Protein AF-X0YKW4-F1 (afdb_monomer_lite)

Structure (mmCIF, N/CA/C/O backbone):
data_AF-X0YKW4-F1
#
_entry.id   AF-X0YKW4-F1
#
loop_
_atom_site.group_PDB
_atom_site.id
_atom_site.type_symbol
_atom_site.label_atom_id
_atom_site.label_alt_id
_atom_site.label_comp_id
_atom_site.label_asym_id
_atom_site.label_entity_id
_atom_site.label_seq_id
_atom_site.pdbx_PDB_ins_code
_atom_site.Cartn_x
_atom_site.Cartn_y
_atom_site.Cartn_z
_atom_site.occupancy
_atom_site.B_iso_or_equiv
_atom_site.auth_seq_id
_atom_site.auth_comp_id
_atom_site.auth_asym_id
_atom_site.auth_atom_id
_atom_site.pdbx_PDB_model_num
ATOM 1 N N . MET A 1 1 ? 10.234 13.517 19.134 1.00 43.12 1 MET A N 1
ATOM 2 C CA . MET A 1 1 ? 8.800 13.172 19.010 1.00 43.12 1 MET A CA 1
ATOM 3 C C . MET A 1 1 ? 8.544 12.584 17.634 1.00 43.12 1 MET A C 1
ATOM 5 O O . MET A 1 1 ? 8.601 13.319 16.661 1.00 43.12 1 MET A O 1
ATOM 9 N N . SER A 1 2 ? 8.317 11.275 17.553 1.00 40.59 2 SER A N 1
ATOM 10 C CA . SER A 1 2 ? 7.412 10.620 16.594 1.00 40.59 2 SER A CA 1
ATOM 11 C C . SER A 1 2 ? 7.508 9.128 16.863 1.00 40.59 2 SER A C 1
ATOM 13 O O . SER A 1 2 ? 8.444 8.467 16.426 1.00 40.59 2 SER A O 1
ATOM 15 N N . SER A 1 3 ? 6.572 8.616 17.660 1.00 46.66 3 SER A N 1
ATOM 16 C CA . SER A 1 3 ? 6.316 7.182 17.677 1.00 46.66 3 SER A CA 1
ATOM 17 C C . SER A 1 3 ? 5.808 6.833 16.282 1.00 46.66 3 SER A C 1
ATOM 19 O O . SER A 1 3 ? 4.721 7.256 15.887 1.00 46.66 3 SER A O 1
ATOM 21 N N . MET A 1 4 ? 6.661 6.186 15.492 1.00 58.47 4 MET A N 1
ATOM 22 C CA . MET A 1 4 ? 6.319 5.678 14.173 1.00 58.47 4 MET A CA 1
ATOM 23 C C . MET A 1 4 ? 5.247 4.607 14.388 1.00 58.47 4 MET A C 1
ATOM 25 O O . MET A 1 4 ? 5.555 3.541 14.910 1.00 58.47 4 MET A O 1
ATOM 29 N N . TYR A 1 5 ? 3.984 4.927 14.089 1.00 66.81 5 TYR A N 1
ATOM 30 C CA . TYR A 1 5 ? 2.860 4.015 14.315 1.00 66.81 5 TYR A CA 1
ATOM 31 C C . TYR A 1 5 ? 3.146 2.630 13.716 1.00 66.81 5 TYR A C 1
ATOM 33 O O . TYR A 1 5 ? 3.663 2.513 12.600 1.00 66.81 5 TYR A O 1
ATOM 41 N N . GLU A 1 6 ? 2.787 1.576 14.450 1.00 88.88 6 GLU A N 1
ATOM 42 C CA . GLU A 1 6 ? 2.806 0.216 13.917 1.00 88.88 6 GLU A CA 1
ATOM 43 C C . GLU A 1 6 ? 1.848 0.100 12.724 1.00 88.88 6 GLU A C 1
ATOM 45 O O . GLU A 1 6 ? 0.787 0.728 12.704 1.00 88.88 6 GLU A O 1
ATOM 50 N N . ASP A 1 7 ? 2.182 -0.745 11.742 1.00 94.19 7 ASP A N 1
ATOM 51 C CA . ASP A 1 7 ? 1.374 -0.896 10.519 1.00 94.19 7 ASP A CA 1
ATOM 52 C C . ASP A 1 7 ? -0.085 -1.235 10.827 1.00 94.19 7 ASP A C 1
ATOM 54 O O . ASP A 1 7 ? -0.998 -0.751 10.166 1.00 94.19 7 ASP A O 1
ATOM 58 N N . LYS A 1 8 ? -0.317 -2.019 11.884 1.00 93.19 8 LYS A N 1
ATOM 59 C CA . LYS A 1 8 ? -1.663 -2.386 12.335 1.00 93.19 8 LYS A CA 1
ATOM 60 C C . LYS A 1 8 ? -2.493 -1.167 12.736 1.00 93.19 8 LYS A C 1
ATOM 62 O O . LYS A 1 8 ? -3.674 -1.105 12.399 1.00 93.19 8 LYS A O 1
ATOM 67 N N . GLU A 1 9 ? -1.885 -0.197 13.414 1.00 95.06 9 GLU A N 1
ATOM 68 C CA . GLU A 1 9 ? -2.572 1.026 13.830 1.00 95.06 9 GLU A CA 1
ATOM 69 C C . GLU A 1 9 ? -2.859 1.936 12.638 1.00 95.06 9 GLU A C 1
ATOM 71 O O . GLU A 1 9 ? -3.968 2.460 12.531 1.00 95.06 9 GLU A O 1
ATOM 76 N N . LEU A 1 10 ? -1.916 2.062 11.698 1.00 96.38 10 LEU A N 1
ATOM 77 C CA . LEU A 1 10 ? -2.152 2.806 10.459 1.00 96.38 10 LEU A CA 1
ATOM 78 C C . LEU A 1 10 ? -3.312 2.201 9.664 1.00 96.38 10 LEU A C 1
ATOM 80 O O . LEU A 1 10 ? -4.239 2.914 9.293 1.00 96.38 10 LEU A O 1
ATOM 84 N N . VAL A 1 11 ? -3.326 0.877 9.494 1.00 96.31 11 VAL A N 1
ATOM 85 C CA . VAL A 1 11 ? -4.412 0.173 8.800 1.00 96.31 11 VAL A CA 1
ATOM 86 C C . VAL A 1 11 ? -5.757 0.399 9.491 1.00 96.31 11 VAL A C 1
ATOM 88 O O . VAL A 1 11 ? -6.747 0.733 8.839 1.00 96.31 11 VAL A O 1
ATOM 91 N N . LYS A 1 12 ? -5.803 0.263 10.821 1.00 95.94 12 LYS A N 1
ATOM 92 C CA . LYS A 1 12 ? -7.022 0.475 11.610 1.00 95.94 12 LYS A CA 1
ATOM 93 C C . LYS A 1 12 ? -7.571 1.892 11.438 1.00 95.94 12 LYS A C 1
ATOM 95 O O . LYS A 1 12 ? -8.778 2.052 11.266 1.00 95.94 12 LYS A O 1
ATOM 100 N N . LYS A 1 13 ? -6.703 2.904 11.472 1.00 96.56 13 LYS A N 1
ATOM 101 C CA . LYS A 1 13 ? -7.066 4.310 11.250 1.00 96.56 13 LYS A CA 1
ATOM 102 C C . LYS A 1 13 ? -7.561 4.553 9.825 1.00 96.56 13 LYS A C 1
ATOM 104 O O . LYS A 1 13 ? -8.626 5.139 9.644 1.00 96.56 13 LYS A O 1
ATOM 109 N N . THR A 1 14 ? -6.879 4.006 8.818 1.00 97.12 14 THR A N 1
ATOM 110 C CA . THR A 1 14 ? -7.326 4.106 7.422 1.00 97.12 14 THR A CA 1
ATOM 111 C C . THR A 1 14 ? -8.714 3.500 7.220 1.00 97.12 14 THR A C 1
ATOM 113 O O . THR A 1 14 ? -9.569 4.121 6.594 1.00 97.12 14 THR A O 1
ATOM 116 N N . ILE A 1 15 ? -8.990 2.322 7.793 1.00 95.94 15 ILE A N 1
ATOM 117 C CA . ILE A 1 15 ? -10.308 1.665 7.696 1.00 95.94 15 ILE A CA 1
ATOM 118 C C . ILE A 1 15 ? -11.421 2.508 8.347 1.00 95.94 15 ILE A C 1
ATOM 120 O O . ILE A 1 15 ? -12.575 2.454 7.906 1.00 95.94 15 ILE A O 1
ATOM 124 N N . LYS A 1 16 ? -11.080 3.300 9.372 1.00 96.62 16 LYS A N 1
ATOM 125 C CA . LYS A 1 16 ? -11.980 4.261 10.029 1.00 96.62 16 LYS A CA 1
ATOM 126 C C . LYS A 1 16 ? -12.173 5.567 9.250 1.00 96.62 16 LYS A C 1
ATOM 128 O O . LYS A 1 16 ? -12.993 6.380 9.660 1.00 96.62 16 LYS A O 1
ATOM 133 N N . GLY A 1 17 ? -11.470 5.755 8.133 1.00 94.88 17 GLY A N 1
ATOM 134 C CA . GLY A 1 17 ? -11.593 6.930 7.270 1.00 94.88 17 GLY A CA 1
ATOM 135 C C . GLY A 1 17 ? -10.525 8.005 7.485 1.00 94.88 17 GLY A C 1
ATOM 136 O O . GLY A 1 17 ? -10.583 9.029 6.812 1.00 94.88 17 GLY A O 1
ATOM 137 N N . GLU A 1 18 ? -9.538 7.783 8.362 1.00 96.62 18 GLU A N 1
ATOM 138 C CA . GLU A 1 18 ? -8.401 8.699 8.541 1.00 96.62 18 GLU A CA 1
ATOM 139 C C . GLU A 1 18 ? -7.449 8.570 7.339 1.00 96.62 18 GLU A C 1
ATOM 141 O O . GLU A 1 18 ? -6.666 7.617 7.236 1.00 96.62 18 GLU A O 1
ATOM 146 N N . LYS A 1 19 ? -7.541 9.506 6.388 1.00 92.12 19 LYS A N 1
ATOM 147 C CA . LYS A 1 19 ? -6.787 9.463 5.122 1.00 92.12 19 LYS A CA 1
ATOM 148 C C . LYS A 1 19 ? -5.286 9.633 5.341 1.00 92.12 19 LYS A C 1
ATOM 150 O O . LYS A 1 19 ? -4.487 8.974 4.678 1.00 92.12 19 LYS A O 1
ATOM 155 N N . GLU A 1 20 ? -4.910 10.440 6.323 1.00 95.75 20 GLU A N 1
ATOM 156 C CA . GLU A 1 20 ? -3.532 10.718 6.721 1.00 95.75 20 GLU A CA 1
ATOM 157 C C . GLU A 1 20 ? -2.810 9.432 7.149 1.00 95.75 20 GLU A C 1
ATOM 159 O O . GLU A 1 20 ? -1.622 9.254 6.886 1.00 95.75 20 GLU A O 1
ATOM 164 N N . ALA A 1 21 ? -3.532 8.475 7.744 1.00 96.56 21 ALA A N 1
ATOM 165 C CA . ALA A 1 21 ? -2.956 7.186 8.114 1.00 96.56 21 ALA A CA 1
ATOM 166 C C . ALA A 1 21 ? -2.541 6.360 6.886 1.00 96.56 21 ALA A C 1
ATOM 168 O O . ALA A 1 21 ? -1.521 5.670 6.924 1.00 96.56 21 ALA A O 1
ATOM 169 N N . PHE A 1 22 ? -3.287 6.461 5.780 1.00 97.25 22 PHE A N 1
ATOM 170 C CA . PHE A 1 22 ? -2.898 5.796 4.537 1.00 97.25 22 PHE A CA 1
ATOM 171 C C . PHE A 1 22 ? -1.721 6.496 3.860 1.00 97.25 22 PHE A C 1
ATOM 173 O O . PHE A 1 22 ? -0.846 5.837 3.307 1.00 97.25 22 PHE A O 1
ATOM 180 N N . GLU A 1 23 ? -1.640 7.822 3.966 1.00 96.94 23 GLU A N 1
ATOM 181 C CA . GLU A 1 23 ? -0.475 8.568 3.494 1.00 96.94 23 GLU A CA 1
ATOM 182 C C . GLU A 1 23 ? 0.809 8.117 4.209 1.00 96.94 23 GLU A C 1
ATOM 184 O O . GLU A 1 23 ? 1.850 7.944 3.576 1.00 96.94 23 GLU A O 1
ATOM 189 N N . MET A 1 24 ? 0.738 7.835 5.514 1.00 9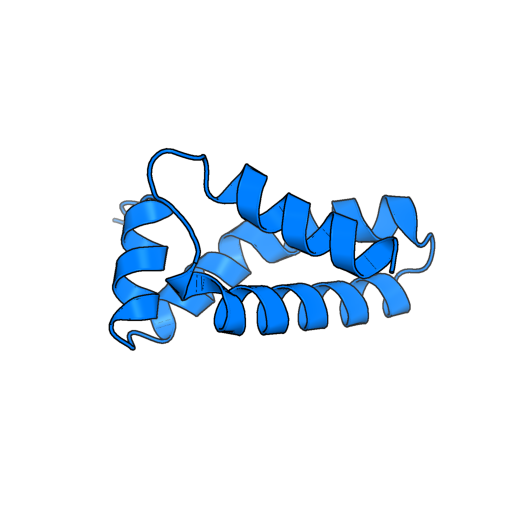7.06 24 MET A N 1
ATOM 190 C CA . MET A 1 24 ? 1.865 7.260 6.255 1.00 97.06 24 MET A CA 1
ATOM 191 C C . MET A 1 24 ? 2.248 5.861 5.753 1.00 97.06 24 MET A C 1
ATOM 193 O O . MET A 1 24 ? 3.439 5.555 5.671 1.00 97.06 24 MET A O 1
ATOM 197 N N . ILE A 1 25 ? 1.268 5.029 5.380 1.00 97.12 25 ILE A N 1
ATOM 198 C CA . ILE A 1 25 ? 1.521 3.730 4.737 1.00 97.12 25 ILE A CA 1
ATOM 199 C C . ILE A 1 25 ? 2.259 3.941 3.411 1.00 97.12 25 ILE A C 1
ATOM 201 O O . ILE A 1 25 ? 3.307 3.330 3.202 1.00 97.12 25 ILE A O 1
ATOM 205 N N . ILE A 1 26 ? 1.773 4.835 2.546 1.00 98.00 26 ILE A N 1
ATOM 206 C CA . ILE A 1 26 ? 2.425 5.143 1.265 1.00 98.00 26 ILE A CA 1
ATOM 207 C C . ILE A 1 26 ? 3.862 5.607 1.508 1.00 98.00 26 ILE A C 1
ATOM 209 O O . ILE A 1 26 ? 4.790 5.002 0.981 1.00 98.00 26 ILE A O 1
ATOM 213 N N . ARG A 1 27 ? 4.080 6.607 2.370 1.00 97.06 27 ARG A N 1
ATOM 214 C CA . ARG A 1 27 ? 5.422 7.132 2.682 1.00 97.06 27 ARG A CA 1
ATOM 215 C C . ARG A 1 27 ? 6.377 6.041 3.171 1.00 97.06 27 ARG A C 1
ATOM 217 O O . ARG A 1 27 ? 7.546 6.036 2.795 1.00 97.06 27 ARG A O 1
ATOM 224 N N . LYS A 1 28 ? 5.887 5.102 3.986 1.00 96.69 28 LYS A N 1
ATOM 225 C CA . LYS A 1 28 ? 6.687 3.992 4.522 1.00 96.69 28 LYS A CA 1
ATOM 226 C C . LYS A 1 28 ? 7.052 2.953 3.458 1.00 96.69 28 LYS A C 1
ATOM 228 O O . LYS A 1 28 ? 8.138 2.378 3.522 1.00 96.69 28 LYS A O 1
ATOM 233 N N . TYR A 1 29 ? 6.163 2.696 2.500 1.00 98.25 29 TYR A N 1
ATOM 234 C CA . TYR A 1 29 ? 6.299 1.577 1.565 1.00 98.25 29 TYR A CA 1
ATOM 235 C C . TYR A 1 29 ? 6.589 1.969 0.117 1.00 98.25 29 TYR A C 1
ATOM 237 O O . TYR A 1 29 ? 6.928 1.083 -0.659 1.00 98.25 29 TYR A O 1
ATOM 245 N N . GLN A 1 30 ? 6.528 3.248 -0.256 1.00 98.00 30 GLN A N 1
ATOM 246 C CA . GLN A 1 30 ? 6.715 3.694 -1.638 1.00 98.00 30 GLN A CA 1
ATOM 247 C C . GLN A 1 30 ? 8.070 3.265 -2.202 1.00 98.00 30 GLN A C 1
ATOM 249 O O . GLN A 1 30 ? 8.114 2.609 -3.237 1.00 98.00 30 GLN A O 1
ATOM 254 N N . GLN A 1 31 ? 9.175 3.572 -1.515 1.00 98.19 31 GLN A N 1
ATOM 255 C CA . GLN A 1 31 ? 10.504 3.204 -2.008 1.00 98.19 31 GLN A CA 1
ATOM 256 C C . GLN A 1 31 ? 10.738 1.679 -2.014 1.00 98.19 31 GLN A C 1
ATOM 258 O O . GLN A 1 31 ? 11.215 1.167 -3.029 1.00 98.19 31 GLN A O 1
ATOM 263 N N . PRO A 1 32 ? 10.397 0.917 -0.950 1.00 98.38 32 PRO A N 1
ATOM 264 C CA . PRO A 1 32 ? 10.457 -0.544 -0.995 1.00 98.38 32 PRO A CA 1
ATOM 265 C C . PRO A 1 32 ? 9.619 -1.163 -2.119 1.00 98.38 32 PRO A C 1
ATOM 267 O O . PRO A 1 32 ? 10.085 -2.097 -2.770 1.00 98.38 32 PRO A O 1
ATOM 270 N N . MET A 1 33 ? 8.412 -0.641 -2.352 1.00 98.56 33 MET A N 1
ATOM 271 C CA . MET A 1 33 ? 7.508 -1.131 -3.389 1.00 98.56 33 MET A CA 1
ATOM 272 C C . MET A 1 33 ? 8.061 -0.836 -4.781 1.00 98.56 33 MET A C 1
ATOM 274 O O . MET A 1 33 ? 8.206 -1.756 -5.577 1.00 98.56 33 MET A O 1
ATOM 278 N N . LEU A 1 34 ? 8.491 0.401 -5.035 1.00 98.38 34 LEU A N 1
ATOM 279 C CA . LEU A 1 34 ? 9.103 0.794 -6.303 1.00 98.38 34 LEU A CA 1
ATOM 280 C C . LEU A 1 34 ? 10.342 -0.049 -6.627 1.00 98.38 34 LEU A C 1
ATOM 282 O O . LEU A 1 34 ? 10.504 -0.509 -7.753 1.00 98.38 34 LEU A O 1
ATOM 286 N N . ASN A 1 35 ? 11.199 -0.309 -5.634 1.00 98.19 35 ASN A N 1
ATOM 287 C CA . ASN A 1 35 ? 12.376 -1.161 -5.814 1.00 98.19 35 ASN A CA 1
ATOM 288 C C . ASN A 1 35 ? 12.000 -2.613 -6.141 1.00 98.19 35 ASN A C 1
ATOM 290 O O . ASN A 1 35 ? 12.687 -3.267 -6.922 1.00 98.19 35 ASN A O 1
ATOM 294 N N . TYR A 1 36 ? 10.948 -3.135 -5.513 1.00 98.19 36 TYR A N 1
ATOM 295 C CA . TYR A 1 36 ? 10.469 -4.493 -5.751 1.00 98.19 36 TYR A CA 1
ATOM 296 C C . TYR A 1 36 ? 9.857 -4.635 -7.143 1.00 98.19 36 TYR A C 1
ATOM 298 O O . TYR A 1 36 ? 10.263 -5.520 -7.891 1.00 98.19 36 TYR A O 1
ATOM 306 N N . ILE A 1 37 ? 8.967 -3.716 -7.516 1.00 98.12 37 ILE A N 1
ATOM 307 C CA . ILE A 1 37 ? 8.340 -3.666 -8.839 1.00 98.12 37 ILE A CA 1
ATOM 308 C C . ILE A 1 37 ? 9.390 -3.464 -9.929 1.00 98.12 37 ILE A C 1
ATOM 310 O O . ILE A 1 37 ? 9.417 -4.218 -10.898 1.00 98.12 37 ILE A O 1
ATOM 314 N N . GLY A 1 38 ? 10.324 -2.529 -9.736 1.00 97.75 38 GLY A N 1
ATOM 315 C CA . GLY A 1 38 ? 11.390 -2.245 -10.699 1.00 97.75 38 GLY A CA 1
ATOM 316 C C . GLY A 1 38 ? 12.279 -3.452 -11.013 1.00 97.75 38 GLY A C 1
ATOM 317 O O . GLY A 1 38 ? 12.730 -3.594 -12.145 1.00 97.75 38 GLY A O 1
ATOM 318 N N . ARG A 1 39 ? 12.485 -4.367 -10.054 1.00 96.62 39 ARG A N 1
ATOM 319 C CA . ARG A 1 39 ? 13.211 -5.629 -10.297 1.00 96.62 39 ARG A CA 1
ATOM 320 C C . ARG A 1 39 ? 12.446 -6.611 -11.183 1.00 96.62 39 ARG A C 1
ATOM 322 O O . ARG A 1 39 ? 13.081 -7.481 -11.765 1.00 96.62 39 ARG A O 1
ATOM 329 N N . MET A 1 40 ? 11.121 -6.508 -11.245 1.00 94.50 40 MET A N 1
ATOM 330 C CA . MET A 1 40 ? 10.277 -7.395 -12.047 1.00 94.50 40 MET A CA 1
ATOM 331 C C . MET A 1 40 ? 10.033 -6.844 -13.450 1.00 94.50 40 MET A C 1
ATOM 333 O O . MET A 1 40 ? 10.094 -7.607 -14.406 1.00 94.50 40 MET A O 1
ATOM 337 N N . VAL A 1 41 ? 9.795 -5.535 -13.582 1.00 95.62 41 VAL A N 1
ATOM 338 C CA . VAL A 1 41 ? 9.427 -4.929 -14.876 1.00 95.62 41 VAL A CA 1
ATOM 339 C C . VAL A 1 41 ? 10.614 -4.373 -15.667 1.00 95.62 41 VAL A C 1
ATOM 341 O O . VAL A 1 41 ? 10.513 -4.212 -16.876 1.00 95.62 41 VAL A O 1
ATOM 344 N N . GLY A 1 42 ? 11.743 -4.060 -15.020 1.00 94.31 42 GLY A N 1
ATOM 345 C CA . GLY A 1 42 ? 12.960 -3.571 -15.688 1.00 94.31 42 GLY A CA 1
ATOM 346 C C . GLY A 1 42 ? 12.899 -2.138 -16.239 1.00 94.31 42 GLY A C 1
ATOM 347 O O . GLY A 1 42 ? 13.934 -1.592 -16.616 1.00 94.31 42 GLY A O 1
ATOM 348 N N . GLU A 1 43 ? 11.728 -1.501 -16.235 1.00 95.75 43 GLU A N 1
ATOM 349 C CA . GLU A 1 43 ? 11.511 -0.129 -16.697 1.00 95.75 43 GLU A CA 1
ATOM 350 C C . GLU A 1 43 ? 11.057 0.781 -15.546 1.00 95.75 43 GLU A C 1
ATOM 352 O O . GLU A 1 43 ? 10.139 0.457 -14.791 1.00 95.75 43 GLU A O 1
ATOM 357 N N . ARG A 1 44 ? 11.707 1.943 -15.394 1.00 94.75 44 ARG A N 1
ATOM 358 C CA . ARG A 1 44 ? 11.457 2.856 -14.269 1.00 94.75 44 ARG A CA 1
ATOM 359 C C . ARG A 1 44 ? 10.068 3.495 -14.309 1.00 94.75 44 ARG A C 1
ATOM 361 O O . ARG A 1 44 ? 9.429 3.545 -13.262 1.00 94.75 44 ARG A O 1
ATOM 368 N N . GLU A 1 45 ? 9.641 4.005 -15.461 1.00 97.12 45 GLU A N 1
ATOM 369 C CA . GLU A 1 45 ? 8.350 4.695 -15.592 1.00 97.12 45 GLU A CA 1
ATOM 370 C C . GLU A 1 45 ? 7.199 3.717 -15.344 1.00 97.12 45 GLU A C 1
ATOM 372 O O . GLU A 1 45 ? 6.376 3.944 -14.460 1.00 97.12 45 GLU A O 1
ATOM 377 N N . LEU A 1 46 ? 7.250 2.538 -15.972 1.00 97.06 46 LEU A N 1
ATOM 378 C CA . LEU A 1 46 ? 6.297 1.462 -15.704 1.00 97.06 46 LEU A CA 1
ATOM 379 C C . LEU A 1 46 ? 6.266 1.051 -14.222 1.00 97.06 46 LEU A C 1
ATOM 381 O O . LEU A 1 46 ? 5.200 0.822 -13.654 1.00 97.06 46 LEU A O 1
ATOM 385 N N . ALA A 1 47 ? 7.424 0.996 -13.553 1.00 97.94 47 ALA A N 1
ATOM 386 C CA . ALA A 1 47 ? 7.473 0.686 -12.126 1.00 97.94 47 ALA A CA 1
ATOM 387 C C . ALA A 1 47 ? 6.824 1.774 -11.252 1.00 97.94 47 ALA A C 1
ATOM 389 O O . ALA A 1 47 ? 6.242 1.447 -10.212 1.00 97.94 47 ALA A O 1
ATOM 390 N N . LEU A 1 48 ? 6.919 3.050 -11.641 1.00 98.06 48 LEU A N 1
ATOM 391 C CA . LEU A 1 48 ? 6.252 4.160 -10.953 1.00 98.06 48 LEU A CA 1
ATOM 392 C C . LEU A 1 48 ? 4.733 4.060 -11.100 1.00 98.06 48 LEU A C 1
ATOM 394 O O . LEU A 1 48 ? 4.026 4.183 -10.096 1.00 98.06 48 LEU A O 1
ATOM 398 N N . ASP A 1 49 ? 4.244 3.780 -12.305 1.00 98.00 49 ASP A N 1
ATOM 399 C CA . ASP A 1 49 ? 2.815 3.602 -12.579 1.00 98.00 49 ASP A CA 1
ATOM 400 C C . ASP A 1 49 ? 2.255 2.402 -11.810 1.00 98.00 49 ASP A C 1
ATOM 402 O O . ASP A 1 49 ? 1.305 2.525 -11.035 1.00 98.00 49 ASP A O 1
ATOM 406 N N . PHE A 1 50 ? 2.932 1.258 -11.885 1.00 98.25 50 PHE A N 1
ATOM 407 C CA . PHE A 1 50 ? 2.512 0.049 -11.180 1.00 98.25 50 PHE A CA 1
ATOM 408 C C . PHE A 1 50 ? 2.549 0.208 -9.659 1.00 98.25 50 PHE A C 1
ATOM 410 O O . PHE A 1 50 ? 1.687 -0.316 -8.954 1.00 98.25 50 PHE A O 1
ATOM 417 N N . THR A 1 51 ? 3.514 0.961 -9.121 1.00 98.44 51 THR A N 1
ATOM 418 C CA . THR A 1 51 ? 3.547 1.276 -7.684 1.00 98.44 51 THR A CA 1
ATOM 419 C C . THR A 1 51 ? 2.287 2.027 -7.255 1.00 98.44 51 THR A C 1
ATOM 421 O O . THR A 1 51 ? 1.730 1.732 -6.193 1.00 98.44 51 THR A O 1
ATOM 424 N N . GLN A 1 52 ? 1.816 2.975 -8.067 1.00 98.00 52 GLN A N 1
ATOM 425 C CA . GLN A 1 52 ? 0.585 3.715 -7.787 1.00 98.00 52 GLN A CA 1
ATOM 426 C C . GLN A 1 52 ? -0.636 2.790 -7.813 1.00 98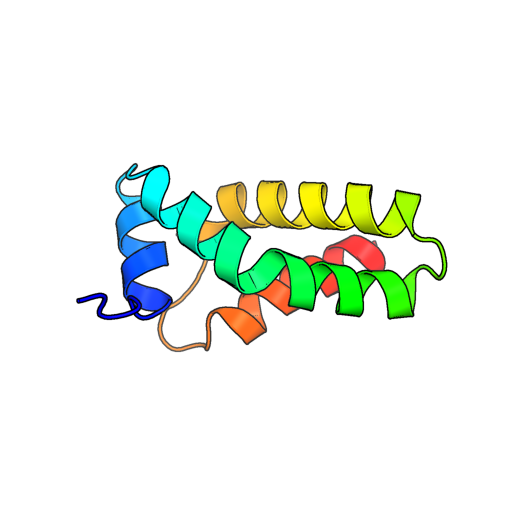.00 52 GLN A C 1
ATOM 428 O O . GLN A 1 52 ? -1.405 2.772 -6.847 1.00 98.00 52 GLN A O 1
ATOM 433 N N . ASP A 1 53 ? -0.765 1.957 -8.846 1.00 98.31 53 ASP A N 1
ATOM 434 C CA . ASP A 1 53 ? -1.864 0.993 -8.973 1.00 98.31 53 ASP A CA 1
ATOM 435 C C . ASP A 1 53 ? -1.918 0.008 -7.803 1.00 98.31 53 ASP A C 1
ATOM 437 O O . ASP A 1 53 ? -2.992 -0.276 -7.257 1.00 98.31 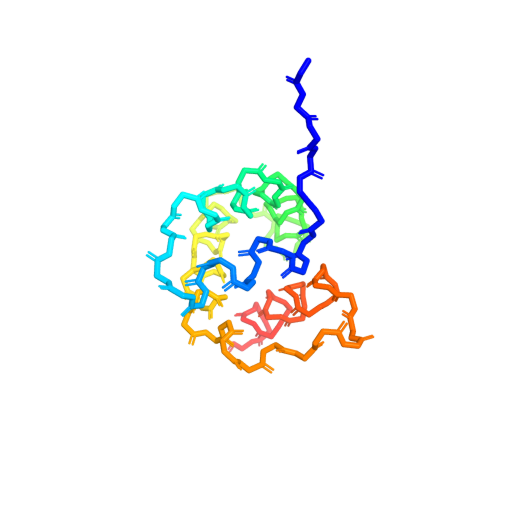53 ASP A O 1
ATOM 441 N N . VAL A 1 54 ? -0.760 -0.470 -7.340 1.00 98.44 54 VAL A N 1
ATOM 442 C CA . VAL A 1 54 ? -0.671 -1.328 -6.153 1.00 98.44 54 VAL A CA 1
ATOM 443 C C . VAL A 1 54 ? -1.214 -0.620 -4.916 1.00 98.44 54 VAL A C 1
ATOM 445 O O . VAL A 1 54 ? -1.960 -1.238 -4.151 1.00 98.44 54 VAL A O 1
ATOM 448 N N . PHE A 1 55 ? -0.905 0.661 -4.693 1.00 98.44 55 PHE A N 1
ATOM 449 C CA . PHE A 1 55 ? -1.456 1.390 -3.546 1.00 98.44 55 PHE A CA 1
ATOM 450 C C . PHE A 1 55 ? -2.964 1.633 -3.673 1.00 98.44 55 PHE A C 1
ATOM 452 O O . PHE A 1 55 ? -3.676 1.489 -2.677 1.00 98.44 55 PHE A O 1
ATOM 459 N N . ILE A 1 56 ? -3.484 1.901 -4.873 1.00 98.25 56 ILE A N 1
ATOM 460 C CA . ILE A 1 56 ? -4.933 2.026 -5.117 1.00 98.25 56 ILE A CA 1
ATOM 461 C C . ILE A 1 56 ? -5.653 0.705 -4.792 1.00 98.25 56 ILE A C 1
ATOM 463 O O . ILE A 1 56 ? -6.659 0.682 -4.070 1.00 98.25 56 ILE A O 1
ATOM 467 N N . ARG A 1 57 ? -5.102 -0.425 -5.252 1.00 98.12 57 ARG A N 1
ATOM 468 C CA . ARG A 1 57 ? -5.610 -1.776 -4.955 1.00 98.12 57 ARG A CA 1
ATOM 469 C C . ARG A 1 57 ? -5.502 -2.117 -3.474 1.00 98.12 57 ARG A C 1
ATOM 471 O O . ARG A 1 57 ? -6.430 -2.698 -2.908 1.00 98.12 57 ARG A O 1
ATOM 478 N N . THR A 1 58 ? -4.404 -1.719 -2.838 1.00 98.06 58 THR A N 1
ATOM 479 C CA . THR A 1 58 ? -4.176 -1.878 -1.397 1.00 98.06 58 THR A CA 1
ATOM 480 C C . THR A 1 58 ? -5.241 -1.139 -0.601 1.00 98.06 58 THR A C 1
ATOM 482 O O . THR A 1 58 ? -5.844 -1.739 0.283 1.00 98.06 58 THR A O 1
ATOM 485 N N . TYR A 1 59 ? -5.515 0.128 -0.931 1.00 97.56 59 TYR A N 1
ATOM 486 C CA . TYR A 1 59 ? -6.545 0.927 -0.266 1.00 97.56 59 TYR A CA 1
ATOM 487 C C . TYR A 1 59 ? -7.924 0.269 -0.382 1.00 97.56 59 TYR A C 1
ATOM 489 O O . TYR A 1 59 ? -8.616 0.071 0.617 1.00 97.56 59 TYR A O 1
ATOM 497 N N . SER A 1 60 ? -8.281 -0.149 -1.598 1.00 96.50 60 SER A N 1
ATOM 498 C CA . SER A 1 60 ? -9.567 -0.789 -1.898 1.00 96.50 60 SER A CA 1
ATOM 499 C C . SER A 1 60 ? -9.732 -2.139 -1.190 1.00 96.50 60 SER A C 1
ATOM 501 O O . SER A 1 60 ? -10.823 -2.486 -0.742 1.00 96.50 60 SER A O 1
ATOM 503 N N . SER A 1 61 ? -8.636 -2.883 -1.028 1.00 97.00 61 SER A N 1
ATOM 504 C CA . SER A 1 61 ? -8.627 -4.213 -0.407 1.00 97.00 61 SER A CA 1
ATOM 505 C C . SER A 1 61 ? -8.344 -4.179 1.095 1.00 97.00 61 SER A C 1
ATOM 507 O O . SER A 1 61 ? -8.361 -5.227 1.740 1.00 97.00 61 SER A O 1
ATOM 509 N N . LEU A 1 62 ? -8.089 -3.008 1.684 1.00 96.44 62 LEU A N 1
ATOM 510 C CA . LEU A 1 62 ? -7.538 -2.883 3.037 1.00 96.44 62 LEU A CA 1
ATOM 511 C C . LEU A 1 62 ? -8.423 -3.512 4.118 1.00 96.44 62 LEU A C 1
ATOM 513 O O . LEU A 1 62 ? -7.915 -4.072 5.084 1.00 96.44 62 LEU A O 1
ATOM 517 N N . ARG A 1 63 ? -9.748 -3.493 3.929 1.00 96.19 63 ARG A N 1
ATOM 518 C CA . ARG A 1 63 ? -10.712 -4.136 4.841 1.00 96.19 63 ARG A CA 1
ATOM 519 C C . ARG A 1 63 ? -10.579 -5.663 4.898 1.00 96.19 63 ARG A C 1
ATOM 521 O O . ARG A 1 63 ? -11.052 -6.260 5.856 1.00 96.19 63 ARG A O 1
ATOM 528 N N . SER A 1 64 ? -9.949 -6.286 3.900 1.00 96.31 64 SER A N 1
ATOM 529 C CA . SER A 1 64 ? -9.694 -7.733 3.868 1.00 96.31 64 SER A CA 1
ATOM 530 C C . SER A 1 64 ? -8.412 -8.147 4.600 1.00 96.31 64 SER A C 1
ATOM 532 O O . SER A 1 64 ? -8.196 -9.338 4.831 1.00 96.31 64 SER A O 1
ATOM 534 N N . TYR A 1 65 ? -7.554 -7.189 4.970 1.00 97.19 65 TYR A N 1
ATOM 535 C CA . TYR A 1 65 ? -6.327 -7.478 5.703 1.00 97.19 65 TYR A CA 1
ATOM 536 C C . TYR A 1 65 ? -6.641 -8.020 7.100 1.00 97.19 65 TYR A C 1
ATOM 538 O O . TYR A 1 65 ? -7.419 -7.437 7.856 1.00 97.19 65 TYR A O 1
ATOM 546 N N . GLN A 1 66 ? -5.980 -9.119 7.461 1.00 94.44 66 GLN A N 1
ATOM 547 C CA . GLN A 1 66 ? -6.156 -9.767 8.754 1.00 94.44 66 GLN A CA 1
ATOM 548 C C . GLN A 1 66 ? -4.915 -9.513 9.641 1.00 94.44 66 GLN A C 1
ATOM 550 O O . GLN A 1 66 ? -3.813 -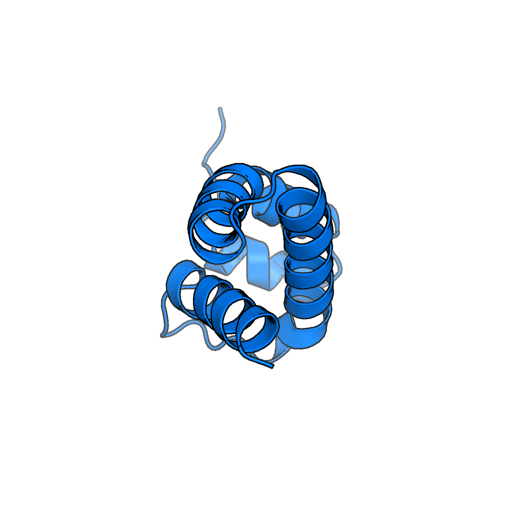9.935 9.269 1.00 94.44 66 GLN A O 1
ATOM 555 N N . PRO A 1 67 ? -5.046 -8.829 10.801 1.00 92.00 67 PRO A N 1
ATOM 556 C CA . PRO A 1 67 ? -3.911 -8.358 11.609 1.00 92.00 67 PRO A CA 1
ATOM 557 C C . PRO A 1 67 ? -3.002 -9.429 12.231 1.00 92.00 67 PRO A C 1
ATOM 559 O O . PRO A 1 67 ? -1.996 -9.074 12.857 1.00 92.00 67 PRO A O 1
ATOM 562 N N . GLN A 1 68 ? -3.342 -10.716 12.124 1.00 93.75 68 GLN A N 1
ATOM 563 C CA . GLN A 1 68 ? -2.456 -11.813 12.521 1.00 93.75 68 GLN A CA 1
ATOM 564 C C . GLN A 1 68 ? -1.288 -12.012 11.545 1.00 93.75 68 GLN A C 1
ATOM 566 O O . GLN A 1 68 ? -0.257 -12.554 11.936 1.00 93.75 68 GLN A O 1
ATOM 571 N N . TYR A 1 69 ? -1.415 -11.548 10.298 1.00 94.06 69 TYR A N 1
ATOM 572 C CA . TYR A 1 69 ? -0.324 -11.548 9.327 1.00 94.06 69 TYR A CA 1
ATOM 573 C C . TYR A 1 69 ? 0.454 -10.233 9.383 1.00 94.06 69 TYR A C 1
ATOM 575 O O . TYR A 1 69 ? -0.049 -9.214 9.848 1.00 94.06 69 TYR A O 1
ATOM 583 N N . LYS A 1 70 ? 1.701 -10.229 8.900 1.00 95.69 70 LYS A N 1
ATOM 584 C CA . LYS A 1 70 ? 2.451 -8.978 8.724 1.00 95.69 70 LYS A CA 1
ATOM 585 C C . LYS A 1 70 ? 1.853 -8.189 7.559 1.00 95.69 70 LYS A C 1
ATOM 587 O O . LYS A 1 70 ? 1.716 -8.728 6.461 1.00 95.69 70 LYS A O 1
ATOM 592 N N . PHE A 1 71 ? 1.575 -6.906 7.781 1.00 97.25 71 PHE A N 1
ATOM 593 C CA . PHE A 1 71 ? 1.043 -6.017 6.747 1.00 97.25 71 PHE A CA 1
ATOM 594 C C . PHE A 1 71 ? 1.943 -5.961 5.511 1.00 97.25 71 PHE A C 1
ATOM 596 O O . PHE A 1 71 ? 1.449 -6.092 4.398 1.00 97.25 71 PHE A O 1
ATOM 603 N N . SER A 1 72 ? 3.263 -5.862 5.697 1.00 97.00 72 SER A N 1
ATOM 604 C CA . SER A 1 72 ? 4.220 -5.875 4.586 1.00 97.00 72 SER A CA 1
ATOM 605 C C . SER A 1 72 ? 4.099 -7.136 3.727 1.00 97.00 72 SER A C 1
ATOM 607 O O . SER A 1 72 ? 4.055 -7.041 2.509 1.00 97.00 72 SER A O 1
ATOM 609 N N . THR A 1 73 ? 3.975 -8.319 4.327 1.00 97.50 73 THR A N 1
ATOM 610 C CA . THR A 1 73 ? 3.794 -9.565 3.566 1.00 97.50 73 THR A CA 1
ATOM 611 C C . THR A 1 73 ? 2.504 -9.543 2.744 1.00 97.50 73 THR A C 1
ATOM 613 O O . THR A 1 73 ? 2.511 -9.933 1.580 1.00 97.50 73 THR A O 1
ATOM 616 N N . TRP A 1 74 ? 1.405 -9.058 3.324 1.00 98.06 74 TRP A N 1
ATOM 617 C CA . TRP A 1 74 ? 0.127 -8.934 2.621 1.00 98.06 74 TRP A CA 1
ATOM 618 C C . TRP A 1 74 ? 0.180 -7.897 1.486 1.00 98.06 74 TRP A C 1
ATOM 620 O O . TRP A 1 74 ? -0.250 -8.186 0.374 1.00 98.06 74 TRP A O 1
ATOM 630 N N . LEU A 1 75 ? 0.786 -6.734 1.732 1.00 98.38 75 LEU A N 1
ATOM 631 C CA . LEU A 1 75 ? 0.976 -5.667 0.749 1.00 98.38 75 LEU A CA 1
ATOM 632 C C . LEU A 1 75 ? 1.791 -6.142 -0.464 1.00 98.38 75 LEU A C 1
ATOM 634 O O . LEU A 1 75 ? 1.387 -5.945 -1.606 1.00 98.38 75 LEU A O 1
ATOM 638 N N . PHE A 1 76 ? 2.923 -6.811 -0.236 1.00 97.94 76 PHE A N 1
ATOM 639 C CA . PHE A 1 76 ? 3.763 -7.308 -1.329 1.00 97.94 76 PHE A CA 1
ATOM 640 C C . PHE A 1 76 ? 3.117 -8.480 -2.080 1.00 97.94 76 PHE A C 1
ATOM 642 O O . PHE A 1 76 ? 3.393 -8.665 -3.262 1.00 97.94 76 PHE A O 1
ATOM 649 N N . LYS A 1 77 ? 2.201 -9.226 -1.448 1.00 97.62 77 LYS A N 1
ATOM 650 C CA . LYS A 1 77 ? 1.371 -10.213 -2.150 1.00 97.62 77 LYS A CA 1
ATOM 651 C C . LYS A 1 77 ? 0.419 -9.547 -3.150 1.00 97.62 77 LYS A C 1
ATOM 653 O O . LYS A 1 77 ? 0.270 -10.059 -4.251 1.00 97.62 77 LYS A O 1
ATOM 658 N N . ILE A 1 78 ? -0.184 -8.405 -2.802 1.00 97.88 78 ILE A N 1
ATOM 659 C CA . ILE A 1 78 ? -1.012 -7.630 -3.748 1.00 97.88 78 ILE A CA 1
ATOM 660 C C . ILE A 1 78 ? -0.173 -7.200 -4.952 1.00 97.88 78 ILE A C 1
ATOM 662 O O . ILE A 1 78 ? -0.610 -7.377 -6.084 1.00 97.88 78 ILE A O 1
ATOM 666 N N . ALA A 1 79 ? 1.034 -6.686 -4.705 1.00 97.88 79 ALA A N 1
ATOM 667 C CA . ALA A 1 79 ? 1.951 -6.283 -5.766 1.00 97.88 79 ALA A CA 1
ATOM 668 C C . ALA A 1 79 ? 2.344 -7.455 -6.675 1.00 97.88 79 ALA A C 1
ATOM 670 O O . ALA A 1 79 ? 2.260 -7.338 -7.890 1.00 97.88 79 ALA A O 1
ATOM 671 N N . SER A 1 80 ? 2.717 -8.596 -6.088 1.00 97.00 80 SER A N 1
ATOM 672 C CA . SER A 1 80 ? 3.066 -9.796 -6.850 1.00 97.00 80 SER A CA 1
ATOM 673 C C . SER A 1 80 ? 1.906 -10.290 -7.709 1.00 97.00 80 SER A C 1
ATOM 675 O O . SER A 1 80 ? 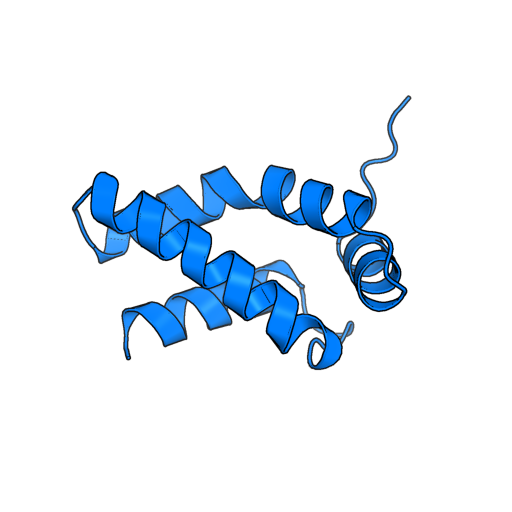2.137 -10.640 -8.856 1.00 97.00 80 SER A O 1
ATOM 677 N N . ASN A 1 81 ? 0.681 -10.319 -7.176 1.00 96.00 81 ASN A N 1
ATOM 678 C CA . ASN A 1 81 ? -0.487 -10.727 -7.954 1.00 96.00 81 ASN A CA 1
ATOM 679 C C . ASN A 1 81 ? -0.720 -9.763 -9.123 1.00 96.00 81 ASN A C 1
ATOM 681 O O . ASN A 1 81 ? -0.842 -10.200 -10.253 1.00 96.00 81 ASN A O 1
ATOM 685 N N . PHE A 1 82 ? -0.680 -8.455 -8.857 1.00 95.88 82 PHE A N 1
ATOM 686 C CA . PHE A 1 82 ? -0.906 -7.431 -9.875 1.00 95.88 82 PHE A CA 1
ATOM 687 C C . PHE A 1 82 ? 0.091 -7.468 -11.044 1.00 95.88 82 PHE A C 1
ATOM 689 O O . PHE A 1 82 ? -0.273 -7.080 -12.142 1.00 95.88 82 PHE A O 1
ATOM 696 N N . ILE A 1 83 ? 1.336 -7.891 -10.814 1.00 92.94 83 ILE A N 1
ATOM 697 C CA . ILE A 1 83 ? 2.386 -7.914 -11.852 1.00 92.94 83 ILE A CA 1
ATOM 698 C C . ILE A 1 83 ? 2.378 -9.220 -12.651 1.00 92.94 83 ILE A C 1
ATOM 700 O O . ILE A 1 83 ? 2.902 -9.259 -13.761 1.00 92.94 83 ILE A O 1
ATOM 704 N N . ILE A 1 84 ? 1.862 -10.300 -12.059 1.00 89.69 84 ILE A N 1
ATOM 705 C CA . ILE A 1 84 ? 1.764 -11.613 -12.708 1.00 89.69 84 ILE A CA 1
ATOM 706 C C . ILE A 1 84 ? 0.486 -11.715 -13.556 1.00 89.69 84 ILE A C 1
ATOM 708 O O . ILE A 1 84 ? 0.495 -12.451 -14.543 1.00 89.69 84 ILE A O 1
ATOM 712 N N . ASP A 1 85 ? -0.578 -11.012 -13.155 1.00 77.19 85 ASP A N 1
ATOM 713 C CA . ASP A 1 85 ? -1.852 -10.905 -13.883 1.00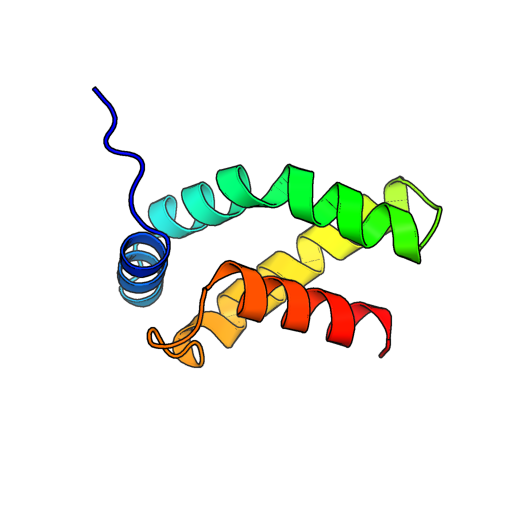 77.19 85 ASP A CA 1
ATOM 714 C C . ASP A 1 85 ? -1.710 -10.105 -15.193 1.00 77.19 85 ASP A C 1
ATOM 716 O O . ASP A 1 85 ? -2.295 -10.551 -16.210 1.00 77.19 85 ASP A O 1
#

Radius of gyration: 12.88 Å; chains: 1; bounding box: 25×25×36 Å

Organism: NCBI:txid412755

pLDDT: mean 93.64, std 11.25, range [40.59, 98.56]

Sequence (85 aa):
MSSMYEDKELVKKTIKGEKEAFEMIIRKYQQPMLNYIGRMVGERELALDFTQDVFIRTYSSLRSYQPQYKFSTWLFKIASNFIID

InterPro domains:
  IPR007627 RNA polymerase sigma-70 region 2 [PF04542] (25-85)
  IPR013325 RNA polymerase sigma factor, region 2 [SSF88946] (5-85)
  IPR014284 RNA polymerase sigma-70-like domain [TIGR02937] (20-85)
  IPR039425 RNA polymerase sigma-70-like [PTHR43133] (6-85)

Secondary structure (DSSP, 8-state):
------HHHHHHHHHTT-HHHHHHHHHHHHHHHHHHHHHHH--HHHHHHHHHHHHHHHHHHGGG--TTS-HHHHHHHHHHHHHH-

Foldseek 3Di:
DDPLDALVVLLVCLVVPNVVSLVSVCVVCVVVQLVVQCVLPVDNVVSNVLSVVLSVVCSVCSVVDDVVDHPVVVSVVSSVVSSVD